Protein AF-A0A3N7I6P5-F1 (afdb_monomer_lite)

Structure (mmCIF, N/CA/C/O backbone):
data_AF-A0A3N7I6P5-F1
#
_entry.id   AF-A0A3N7I6P5-F1
#
loop_
_atom_site.group_PDB
_atom_site.id
_atom_site.type_symbol
_atom_site.label_atom_id
_atom_site.label_alt_id
_atom_site.label_comp_id
_atom_site.label_asym_id
_atom_site.label_entity_id
_atom_site.label_seq_id
_atom_site.pdbx_PDB_ins_code
_atom_site.Cartn_x
_atom_site.Cartn_y
_atom_site.Cartn_z
_atom_site.occupancy
_atom_site.B_iso_or_equiv
_atom_site.auth_seq_id
_atom_site.auth_comp_id
_atom_site.auth_asym_id
_atom_site.auth_atom_id
_atom_site.pdbx_PDB_model_num
ATOM 1 N N . MET A 1 1 ? 6.065 8.715 7.149 1.00 70.94 1 MET A N 1
ATOM 2 C CA . MET A 1 1 ? 5.248 7.678 7.819 1.00 70.94 1 MET A CA 1
ATOM 3 C C . MET A 1 1 ? 5.887 7.146 9.098 1.00 70.94 1 MET A C 1
ATOM 5 O O . MET A 1 1 ? 5.170 6.992 10.070 1.00 70.94 1 MET A O 1
ATOM 9 N N . ILE A 1 2 ? 7.203 6.896 9.148 1.00 83.81 2 ILE A N 1
ATOM 10 C CA . ILE A 1 2 ? 7.851 6.282 10.326 1.00 83.81 2 ILE A CA 1
ATOM 11 C C . ILE A 1 2 ? 7.700 7.146 11.593 1.00 83.81 2 ILE A C 1
ATOM 13 O O . ILE A 1 2 ? 7.157 6.688 12.591 1.00 83.81 2 ILE A O 1
ATOM 17 N N . VAL A 1 3 ? 8.098 8.422 11.540 1.00 85.38 3 VAL A N 1
ATOM 18 C CA . VAL A 1 3 ? 8.010 9.336 12.698 1.00 85.38 3 VAL A CA 1
ATOM 19 C C . VAL A 1 3 ? 6.559 9.571 13.133 1.00 85.38 3 VAL A C 1
ATOM 21 O O . VAL A 1 3 ? 6.252 9.502 14.319 1.00 85.38 3 VAL A O 1
ATOM 24 N N . SER A 1 4 ? 5.648 9.779 12.177 1.00 83.69 4 SER A N 1
ATOM 25 C CA . SER A 1 4 ? 4.220 9.970 12.462 1.00 83.69 4 SER A CA 1
ATOM 26 C C . SER A 1 4 ? 3.558 8.717 13.040 1.00 83.69 4 SER A C 1
ATOM 28 O O . SER A 1 4 ? 2.661 8.844 13.864 1.00 83.69 4 SER A O 1
ATOM 30 N N . TYR A 1 5 ? 4.006 7.519 12.650 1.00 86.31 5 TYR A N 1
ATOM 31 C CA . TYR A 1 5 ? 3.530 6.257 13.212 1.00 86.31 5 TYR A CA 1
ATOM 32 C C . TYR A 1 5 ? 3.916 6.130 14.688 1.00 86.31 5 TYR A C 1
ATOM 34 O O . TYR A 1 5 ? 3.049 5.905 15.526 1.00 86.31 5 TYR A O 1
ATOM 42 N N . PHE A 1 6 ? 5.191 6.349 15.027 1.00 88.75 6 PHE A N 1
ATOM 43 C CA . PHE A 1 6 ? 5.652 6.243 16.415 1.00 88.75 6 PHE A CA 1
ATOM 44 C C . PHE A 1 6 ? 5.011 7.288 17.331 1.00 88.75 6 PHE A C 1
ATOM 46 O O . PHE A 1 6 ? 4.572 6.959 18.432 1.00 88.75 6 PHE A O 1
ATOM 53 N N . LEU A 1 7 ? 4.920 8.539 16.873 1.00 90.00 7 LEU A N 1
ATOM 54 C CA . LEU A 1 7 ? 4.276 9.601 17.643 1.00 90.00 7 LEU A CA 1
ATOM 55 C C . LEU A 1 7 ? 2.763 9.368 17.755 1.00 90.00 7 LEU A C 1
ATOM 57 O O . LEU A 1 7 ? 2.199 9.491 18.838 1.00 90.00 7 LEU A O 1
ATOM 61 N N . GLY A 1 8 ? 2.121 8.970 16.654 1.00 89.19 8 GLY A N 1
ATOM 62 C CA . GLY A 1 8 ? 0.698 8.651 16.607 1.00 89.19 8 GLY A CA 1
ATOM 63 C C . GLY A 1 8 ? 0.337 7.522 17.563 1.00 89.19 8 GLY A C 1
ATOM 64 O O . GLY A 1 8 ? -0.559 7.701 18.375 1.00 89.19 8 GLY A O 1
ATOM 65 N N . GLN A 1 9 ? 1.092 6.420 17.557 1.00 88.19 9 GLN A N 1
ATOM 66 C CA . GLN A 1 9 ? 0.848 5.284 18.449 1.00 88.19 9 GLN A CA 1
ATOM 67 C C . GLN A 1 9 ? 1.022 5.648 19.929 1.00 88.19 9 GLN A C 1
ATOM 69 O O . GLN A 1 9 ? 0.322 5.103 20.780 1.00 88.19 9 GLN A O 1
ATOM 74 N N . LYS A 1 10 ? 1.943 6.573 20.238 1.00 88.75 10 LYS A N 1
ATOM 75 C CA . LYS A 1 10 ? 2.201 7.041 21.606 1.00 88.75 10 LYS A CA 1
ATOM 76 C C . LYS A 1 10 ? 1.021 7.821 22.186 1.00 88.75 10 LYS A C 1
ATOM 78 O O . LYS A 1 10 ? 0.699 7.636 23.353 1.00 88.75 10 LYS A O 1
ATOM 83 N N . PHE A 1 11 ? 0.413 8.705 21.397 1.00 93.69 11 PHE A N 1
ATOM 84 C CA . PHE A 1 11 ? -0.691 9.553 21.862 1.00 93.69 11 PHE A CA 1
ATOM 85 C C . PHE A 1 11 ? -2.074 8.936 21.597 1.00 93.69 11 PHE A C 1
ATOM 87 O O . PHE A 1 11 ? -3.013 9.217 22.333 1.00 93.69 11 PHE A O 1
ATOM 94 N N . TYR A 1 12 ? -2.190 8.069 20.588 1.00 89.00 12 TYR A N 1
ATOM 95 C CA . TYR A 1 12 ? -3.424 7.406 20.168 1.00 89.00 12 TYR A CA 1
ATOM 96 C C . TYR A 1 12 ? -3.120 5.964 19.723 1.00 89.00 12 TYR A C 1
ATOM 98 O O . TYR A 1 12 ? -2.734 5.742 18.570 1.00 89.00 12 TYR A O 1
ATOM 106 N N . PRO A 1 13 ? -3.297 4.957 20.601 1.00 83.88 13 PRO A N 1
ATOM 107 C CA . PRO A 1 13 ? -2.962 3.568 20.301 1.00 83.88 13 PRO A CA 1
ATOM 108 C C . PRO A 1 13 ? -4.024 2.914 19.401 1.00 83.88 13 PRO A C 1
ATOM 110 O O . PRO A 1 13 ? -4.754 2.012 19.805 1.00 83.88 13 PRO A O 1
ATOM 113 N N . VAL A 1 14 ? -4.116 3.377 18.156 1.00 87.62 14 VAL A N 1
ATOM 114 C CA . VAL A 1 14 ? -4.969 2.774 17.130 1.00 87.62 14 VAL A CA 1
ATOM 115 C C . VAL A 1 14 ? -4.327 1.451 16.683 1.00 87.62 14 VAL A C 1
ATOM 117 O O . VAL A 1 14 ? -3.132 1.423 16.377 1.00 87.62 14 VAL A O 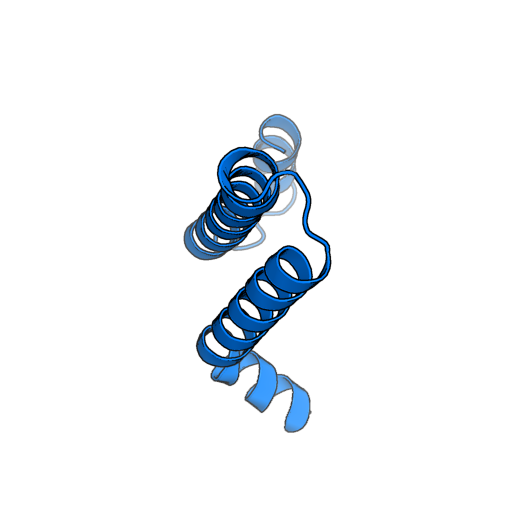1
ATOM 120 N N . PRO A 1 15 ? -5.064 0.329 16.654 1.00 86.62 15 PRO A N 1
ATOM 121 C CA . PRO A 1 15 ? -4.519 -0.958 16.234 1.00 86.62 15 PRO A CA 1
ATOM 122 C C . PRO A 1 15 ? -4.382 -1.017 14.704 1.00 86.62 15 PRO A C 1
ATOM 124 O O . PRO A 1 15 ? -5.309 -1.400 13.991 1.00 86.62 15 PRO A O 1
ATOM 127 N N . TYR A 1 16 ? -3.216 -0.632 14.178 1.00 84.81 16 TYR A N 1
ATOM 128 C CA . TYR A 1 16 ? -2.931 -0.701 12.743 1.00 84.81 16 TYR A CA 1
ATOM 129 C C . TYR A 1 16 ? -2.593 -2.124 12.293 1.00 84.81 16 TYR A C 1
ATOM 131 O O . TYR A 1 16 ? -1.700 -2.779 12.831 1.00 84.81 16 TYR A O 1
ATOM 139 N N . HIS A 1 17 ? -3.215 -2.568 11.202 1.00 90.56 17 HIS A N 1
ATOM 140 C CA . HIS A 1 17 ? -2.821 -3.793 10.507 1.00 90.56 17 HIS A CA 1
ATOM 141 C C . HIS A 1 17 ? -1.590 -3.547 9.621 1.00 90.56 17 HIS A C 1
ATOM 143 O O . HIS A 1 17 ? -1.677 -3.584 8.393 1.00 90.56 17 HIS A O 1
ATOM 149 N N . LEU A 1 18 ? -0.435 -3.295 10.247 1.00 89.25 18 LEU A N 1
ATOM 150 C CA . LEU A 1 18 ? 0.822 -2.963 9.564 1.00 89.25 18 LEU A CA 1
ATOM 151 C C . LEU A 1 18 ? 1.178 -3.934 8.432 1.00 89.25 18 LEU A C 1
ATOM 153 O O . LEU A 1 18 ? 1.590 -3.489 7.366 1.00 89.25 18 LEU A O 1
ATOM 157 N N . GLY A 1 19 ? 0.972 -5.240 8.632 1.00 91.62 19 GLY A N 1
ATOM 158 C CA . GLY A 1 19 ? 1.251 -6.247 7.605 1.00 91.62 19 GLY A CA 1
ATOM 159 C C . GLY A 1 19 ? 0.457 -6.021 6.316 1.00 91.62 19 GLY A C 1
ATOM 160 O O . GLY A 1 19 ? 1.028 -6.066 5.232 1.00 91.62 19 GLY A O 1
ATOM 161 N N . LYS A 1 20 ? -0.837 -5.690 6.423 1.00 92.69 20 LYS A N 1
ATOM 162 C CA . LYS A 1 20 ? -1.679 -5.368 5.260 1.00 92.69 20 LYS A CA 1
ATOM 163 C C . LYS A 1 20 ? -1.231 -4.074 4.585 1.00 92.69 20 LYS A C 1
ATOM 165 O O . LYS A 1 20 ? -1.135 -4.025 3.365 1.00 92.69 20 LYS A O 1
ATOM 170 N N . ILE A 1 21 ? -0.917 -3.047 5.378 1.00 92.00 21 ILE A N 1
ATOM 171 C CA . ILE A 1 21 ? -0.456 -1.748 4.869 1.00 92.00 21 ILE A CA 1
ATOM 172 C C . ILE A 1 21 ? 0.836 -1.919 4.063 1.00 92.00 21 ILE A C 1
ATOM 174 O O . ILE A 1 21 ? 0.913 -1.468 2.921 1.00 92.00 21 ILE A O 1
ATOM 178 N N . LEU A 1 22 ? 1.833 -2.596 4.638 1.00 93.75 22 LEU A N 1
ATOM 179 C CA . LEU A 1 22 ? 3.111 -2.845 3.975 1.00 93.75 22 LEU A CA 1
ATOM 180 C C . LEU A 1 22 ? 2.943 -3.715 2.731 1.00 93.75 22 LEU A C 1
ATOM 182 O O . LEU A 1 22 ? 3.581 -3.443 1.719 1.00 93.75 22 LEU A O 1
ATOM 186 N N . LEU A 1 23 ? 2.062 -4.717 2.780 1.00 95.25 23 LEU A N 1
ATOM 187 C CA . LEU A 1 23 ? 1.788 -5.579 1.638 1.00 95.25 23 LEU A CA 1
ATOM 188 C C . LEU A 1 23 ? 1.160 -4.801 0.475 1.00 95.25 23 LEU A C 1
ATOM 190 O O . LEU A 1 23 ? 1.665 -4.886 -0.640 1.00 95.25 23 LEU A O 1
ATOM 194 N N . TYR A 1 24 ? 0.116 -4.001 0.713 1.00 95.69 24 TYR A N 1
ATOM 195 C CA . TYR A 1 24 ? -0.516 -3.214 -0.354 1.00 95.69 24 TYR A CA 1
ATOM 196 C C . TYR A 1 24 ? 0.415 -2.144 -0.920 1.00 95.69 24 TYR A C 1
ATOM 198 O O . TYR A 1 24 ? 0.440 -1.941 -2.133 1.00 95.69 24 TYR A O 1
ATOM 206 N N . LEU A 1 25 ? 1.205 -1.493 -0.062 1.00 94.94 25 LEU A N 1
ATOM 207 C CA . LEU A 1 25 ? 2.184 -0.499 -0.489 1.00 94.94 25 LEU A CA 1
ATOM 208 C C . LEU A 1 25 ? 3.321 -1.136 -1.300 1.00 94.94 25 LEU A C 1
ATOM 210 O O . LEU A 1 25 ? 3.689 -0.629 -2.353 1.00 94.94 25 LEU A O 1
ATOM 214 N N . GLY A 1 26 ? 3.862 -2.262 -0.834 1.00 96.06 26 GLY A N 1
ATOM 215 C CA . GLY A 1 26 ? 4.912 -2.987 -1.544 1.00 96.06 26 GLY A CA 1
ATOM 216 C C . GLY A 1 26 ? 4.432 -3.509 -2.896 1.00 96.06 26 GLY A C 1
ATOM 217 O O . GLY A 1 26 ? 5.129 -3.355 -3.896 1.00 96.06 26 GLY A O 1
ATOM 218 N N . LEU A 1 27 ? 3.217 -4.064 -2.946 1.00 96.00 27 LEU A N 1
ATOM 219 C CA . LEU A 1 27 ? 2.624 -4.576 -4.180 1.00 96.00 27 LEU A CA 1
ATOM 220 C C . LEU A 1 27 ? 2.369 -3.451 -5.196 1.00 96.00 27 LEU A C 1
ATOM 222 O O . LEU A 1 27 ? 2.677 -3.619 -6.374 1.00 96.00 27 LEU A O 1
ATOM 226 N N . SER A 1 28 ? 1.859 -2.294 -4.755 1.00 95.56 28 SER A N 1
ATOM 227 C CA . SER A 1 28 ? 1.594 -1.160 -5.651 1.00 95.56 28 SER A CA 1
ATOM 228 C C . SER A 1 28 ? 2.880 -0.550 -6.208 1.00 95.56 28 SER A C 1
ATOM 230 O O . SER A 1 28 ? 2.963 -0.289 -7.409 1.00 95.56 28 SER A O 1
ATOM 232 N N . ILE A 1 29 ? 3.915 -0.401 -5.375 1.00 95.69 29 ILE A N 1
ATOM 233 C CA . ILE A 1 29 ? 5.243 0.036 -5.818 1.00 95.69 29 ILE A CA 1
ATOM 234 C C . ILE A 1 29 ? 5.828 -0.983 -6.802 1.00 95.69 29 ILE A C 1
ATOM 23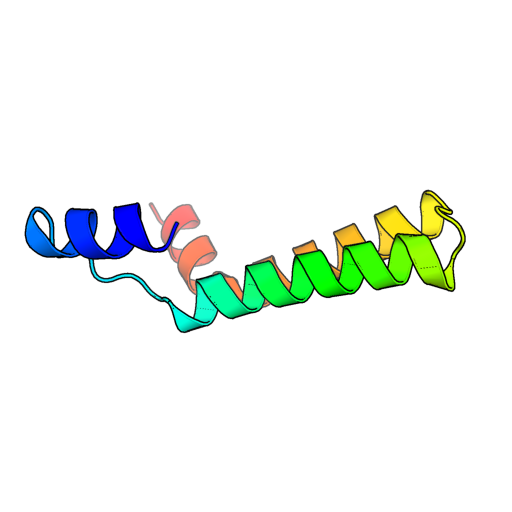6 O O . ILE A 1 29 ? 6.304 -0.595 -7.866 1.00 95.69 29 ILE A O 1
ATOM 240 N N . GLY A 1 30 ? 5.744 -2.279 -6.490 1.00 95.50 30 GLY A N 1
ATOM 241 C CA . GLY A 1 30 ? 6.232 -3.353 -7.354 1.00 95.50 30 GLY A CA 1
ATOM 242 C C . GLY A 1 30 ? 5.573 -3.343 -8.733 1.00 95.50 30 GLY A C 1
ATOM 243 O O . GLY A 1 30 ? 6.271 -3.369 -9.744 1.00 95.50 30 GLY A O 1
ATOM 244 N N . PHE A 1 31 ? 4.246 -3.222 -8.795 1.00 94.62 31 PHE A N 1
ATOM 245 C CA . PHE A 1 31 ? 3.522 -3.096 -10.061 1.00 94.62 31 PHE A CA 1
ATOM 246 C C . PHE A 1 31 ? 3.835 -1.798 -10.805 1.00 94.62 31 PHE A C 1
ATOM 248 O O . PHE A 1 31 ? 3.963 -1.830 -12.026 1.00 94.62 31 PHE A O 1
ATOM 255 N N . SER A 1 32 ? 4.019 -0.677 -10.104 1.00 92.06 32 SER A N 1
ATOM 256 C CA . SER A 1 32 ? 4.419 0.587 -10.731 1.00 92.06 32 SER A CA 1
ATOM 257 C C . SER A 1 32 ? 5.807 0.486 -11.369 1.00 92.06 32 SER A C 1
ATOM 259 O O . SER A 1 32 ? 5.993 0.899 -12.513 1.00 92.06 32 SER A O 1
ATOM 261 N N . ILE A 1 33 ? 6.776 -0.099 -10.657 1.00 93.69 33 ILE A N 1
ATOM 262 C CA . ILE A 1 33 ? 8.129 -0.344 -11.173 1.00 93.69 33 ILE A CA 1
ATOM 263 C C . ILE A 1 33 ? 8.051 -1.288 -12.375 1.00 93.69 33 ILE A C 1
ATOM 265 O O . ILE A 1 33 ? 8.586 -0.977 -13.436 1.00 93.69 33 ILE A O 1
ATOM 269 N N . LEU A 1 34 ? 7.339 -2.408 -12.250 1.00 92.00 34 LEU A N 1
ATOM 270 C CA . LEU A 1 34 ? 7.225 -3.380 -13.332 1.00 92.00 34 LEU A CA 1
ATOM 271 C C . LEU A 1 34 ? 6.570 -2.761 -14.575 1.00 92.00 34 LEU A C 1
ATOM 273 O O . LEU A 1 34 ? 7.088 -2.901 -15.679 1.00 92.00 34 LEU A O 1
ATOM 277 N N . SER A 1 35 ? 5.484 -2.008 -14.398 1.00 91.25 35 SER A N 1
ATOM 278 C CA . SER A 1 35 ? 4.789 -1.322 -15.488 1.00 91.25 35 SER A CA 1
ATOM 279 C C . SER A 1 35 ? 5.673 -0.294 -16.195 1.00 91.25 35 SER A C 1
ATOM 281 O O . SER A 1 35 ? 5.630 -0.192 -17.420 1.00 91.25 35 SER A O 1
ATOM 283 N N . TYR A 1 36 ? 6.448 0.495 -15.449 1.00 89.38 36 TYR A N 1
ATOM 284 C CA . TYR A 1 36 ? 7.242 1.571 -16.034 1.00 89.38 36 TYR A CA 1
ATOM 285 C C . TYR A 1 36 ? 8.529 1.048 -16.682 1.00 89.38 36 TYR A C 1
ATOM 287 O O . TYR A 1 36 ? 8.822 1.390 -17.825 1.00 89.38 36 TYR A O 1
ATOM 295 N N . TYR A 1 37 ? 9.264 0.176 -15.986 1.00 91.69 37 TYR A N 1
ATOM 296 C CA . TYR A 1 37 ? 10.574 -0.296 -16.437 1.00 91.69 37 TYR A CA 1
ATOM 297 C C . TYR A 1 37 ? 10.498 -1.472 -17.419 1.00 91.69 37 TYR A C 1
ATOM 299 O O . TYR A 1 37 ? 11.282 -1.500 -18.361 1.00 91.69 37 TYR A O 1
ATOM 307 N N . ALA A 1 38 ? 9.572 -2.426 -17.250 1.00 89.75 38 ALA A N 1
ATOM 308 C CA . ALA A 1 38 ? 9.489 -3.585 -18.150 1.00 89.75 38 ALA A CA 1
ATOM 309 C C . ALA A 1 38 ? 8.648 -3.315 -19.409 1.00 89.75 38 ALA A C 1
ATOM 311 O O . ALA A 1 38 ? 8.890 -3.925 -20.447 1.00 89.75 38 ALA A O 1
ATOM 312 N N . PHE A 1 39 ? 7.680 -2.395 -19.335 1.00 89.56 39 PHE A N 1
ATOM 313 C CA . PHE A 1 39 ? 6.740 -2.116 -20.430 1.00 89.56 39 PHE A CA 1
ATOM 314 C C . PHE A 1 39 ? 6.823 -0.681 -20.961 1.00 89.56 39 PHE A C 1
ATOM 316 O O . PHE A 1 39 ? 5.899 -0.227 -21.637 1.00 89.56 39 PHE A O 1
ATOM 323 N N . ALA A 1 40 ? 7.913 0.033 -20.653 1.00 85.19 40 ALA A N 1
ATOM 324 C CA . ALA A 1 40 ? 8.213 1.384 -21.140 1.00 85.19 40 ALA A CA 1
ATOM 325 C C . ALA A 1 40 ? 7.061 2.396 -20.956 1.00 85.19 40 ALA A C 1
ATOM 327 O O . ALA A 1 40 ? 6.859 3.283 -21.783 1.00 85.19 40 ALA A O 1
ATOM 328 N N . GLY A 1 41 ? 6.267 2.246 -19.890 1.00 79.38 41 GLY A N 1
ATOM 329 C CA . GLY A 1 41 ? 5.127 3.125 -19.623 1.00 79.38 41 GLY A CA 1
ATOM 330 C C . GLY A 1 41 ? 3.904 2.887 -20.517 1.00 79.38 41 GLY A C 1
ATOM 331 O O . GLY A 1 41 ? 3.062 3.776 -20.633 1.00 79.38 41 GLY A O 1
ATOM 332 N N . ASN A 1 42 ? 3.765 1.708 -21.138 1.00 90.19 42 ASN A N 1
ATOM 333 C CA . ASN A 1 42 ? 2.564 1.362 -21.897 1.00 90.19 42 ASN A CA 1
ATOM 334 C C . ASN A 1 42 ? 1.315 1.426 -21.001 1.00 90.19 42 ASN A C 1
ATOM 336 O O . ASN A 1 42 ? 1.118 0.604 -20.101 1.00 90.19 42 ASN A O 1
ATOM 340 N N . LEU A 1 43 ? 0.448 2.398 -21.293 1.00 88.94 43 LEU A N 1
ATOM 341 C CA . LEU A 1 43 ? -0.742 2.693 -20.502 1.00 88.94 43 LEU A CA 1
ATOM 342 C C . LEU A 1 43 ? -1.725 1.521 -20.445 1.00 88.94 43 LEU A C 1
ATOM 344 O O . LEU A 1 43 ? -2.350 1.319 -19.408 1.00 88.94 43 LEU A O 1
ATOM 348 N N . LEU A 1 44 ? -1.860 0.726 -21.511 1.00 92.88 44 LEU A N 1
ATOM 349 C CA . LEU A 1 44 ? -2.769 -0.427 -21.518 1.00 92.88 44 LEU A CA 1
ATOM 350 C C . LEU A 1 44 ? -2.319 -1.486 -20.508 1.00 92.88 44 LEU A C 1
ATOM 352 O O . LEU A 1 44 ? -3.127 -1.993 -19.731 1.00 92.88 44 LEU A O 1
ATOM 356 N N . ILE A 1 45 ? -1.018 -1.772 -20.473 1.00 92.12 45 ILE A N 1
ATOM 357 C CA . ILE A 1 45 ? -0.440 -2.770 -19.568 1.00 92.12 45 ILE A CA 1
ATOM 358 C C . ILE A 1 45 ? -0.448 -2.251 -18.124 1.00 92.12 45 ILE A C 1
ATOM 360 O O . ILE A 1 45 ? -0.809 -2.990 -17.209 1.00 92.12 45 ILE A O 1
ATOM 364 N N . GLY A 1 46 ? -0.150 -0.964 -17.921 1.00 92.12 46 GLY A N 1
ATOM 365 C CA . GLY A 1 46 ? -0.254 -0.323 -16.608 1.00 92.12 46 GLY A CA 1
ATOM 366 C C . GLY A 1 46 ? -1.674 -0.344 -16.039 1.00 92.12 46 GLY A C 1
ATOM 367 O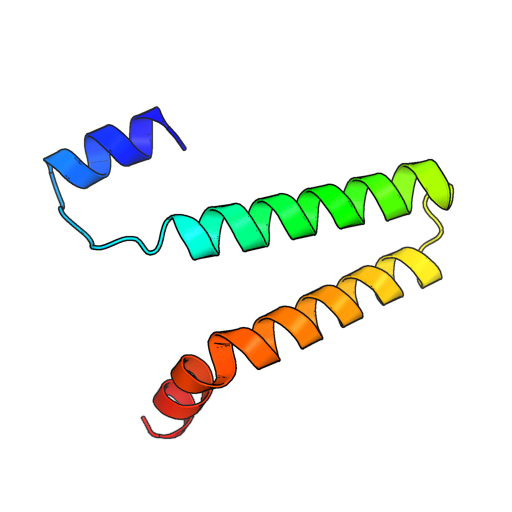 O . GLY A 1 46 ? -1.865 -0.692 -14.874 1.00 92.12 46 GLY A O 1
ATOM 368 N N . ASN A 1 47 ? -2.689 -0.069 -16.867 1.00 93.94 47 ASN A N 1
ATOM 369 C CA . ASN A 1 47 ? -4.092 -0.221 -16.466 1.00 93.94 47 ASN A CA 1
ATOM 370 C C . ASN A 1 47 ? -4.438 -1.686 -16.151 1.00 93.94 47 ASN A C 1
ATOM 372 O O . ASN A 1 47 ? -5.174 -1.947 -15.202 1.00 93.94 47 ASN A O 1
ATOM 376 N N . GLY A 1 48 ? -3.861 -2.647 -16.879 1.00 95.44 48 GLY A N 1
ATOM 377 C CA . GLY A 1 48 ? -3.965 -4.070 -16.550 1.00 95.44 48 GLY A CA 1
ATOM 378 C C . GLY A 1 48 ? -3.449 -4.387 -15.142 1.00 95.44 48 GLY A C 1
ATOM 379 O O . GLY A 1 48 ? -4.167 -4.992 -14.346 1.00 95.44 48 GLY A O 1
ATOM 380 N N . PHE A 1 49 ? -2.248 -3.917 -14.789 1.00 94.56 49 PHE A N 1
ATOM 381 C CA . PHE A 1 49 ? -1.704 -4.075 -13.434 1.00 94.56 49 PHE A CA 1
ATOM 382 C C . PHE A 1 49 ? -2.563 -3.397 -12.365 1.00 94.56 49 PHE A C 1
ATOM 384 O O . PHE A 1 49 ? -2.745 -3.953 -11.281 1.00 94.56 49 PHE A O 1
ATOM 391 N N . LEU A 1 50 ? -3.134 -2.233 -12.675 1.00 94.44 50 LEU A N 1
ATOM 392 C CA . LEU A 1 50 ? -4.060 -1.537 -11.785 1.00 94.44 50 LEU A CA 1
ATOM 393 C C . LEU A 1 50 ? -5.327 -2.368 -11.531 1.00 94.44 50 LEU A C 1
ATOM 395 O O . LEU A 1 50 ? -5.739 -2.516 -10.380 1.00 94.44 50 LEU A O 1
ATOM 399 N N . LEU A 1 51 ? -5.924 -2.956 -12.570 1.00 96.69 51 LEU A N 1
ATOM 400 C CA . LEU A 1 51 ? -7.094 -3.827 -12.423 1.00 96.69 51 LEU A CA 1
ATOM 401 C C . LEU A 1 51 ? -6.770 -5.089 -11.615 1.00 96.69 51 LEU A C 1
ATOM 403 O O . LEU A 1 51 ? -7.554 -5.475 -10.748 1.00 96.69 51 LEU A O 1
ATOM 407 N N . ILE A 1 52 ? -5.603 -5.699 -11.845 1.00 96.50 52 ILE A N 1
ATOM 408 C CA . ILE A 1 52 ? -5.127 -6.850 -11.063 1.00 96.50 52 ILE A CA 1
ATOM 409 C C . ILE A 1 52 ? -4.967 -6.464 -9.588 1.00 96.50 52 ILE A C 1
ATOM 411 O O . ILE A 1 52 ? -5.428 -7.190 -8.705 1.00 96.50 52 ILE A O 1
ATOM 415 N N . PHE A 1 53 ? -4.364 -5.306 -9.310 1.00 96.50 53 PHE A N 1
ATOM 416 C CA . PHE A 1 53 ? -4.223 -4.782 -7.955 1.00 96.50 53 PHE A CA 1
ATOM 417 C C . PHE A 1 53 ? -5.582 -4.576 -7.277 1.00 96.50 53 PHE A C 1
ATOM 419 O O . PHE A 1 53 ? -5.783 -5.022 -6.148 1.00 96.50 53 PHE A O 1
ATOM 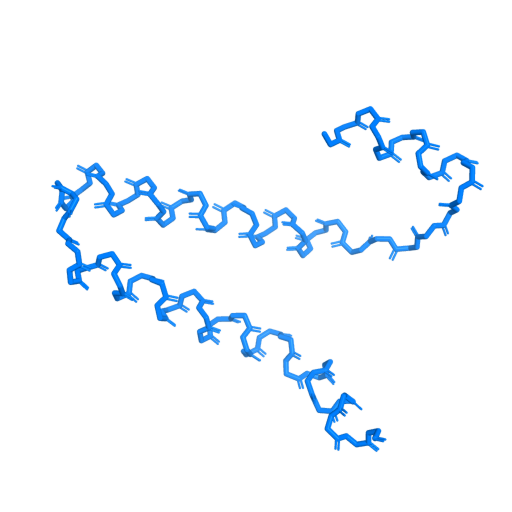426 N N . LEU A 1 54 ? -6.541 -3.960 -7.972 1.00 96.25 54 LEU A N 1
ATOM 427 C CA . LEU A 1 54 ? -7.893 -3.756 -7.449 1.00 96.25 54 LEU A CA 1
ATOM 428 C C . LEU A 1 54 ? -8.605 -5.080 -7.162 1.00 96.25 54 LEU A C 1
ATOM 430 O O . LEU A 1 54 ? -9.175 -5.240 -6.083 1.00 96.25 54 LEU A O 1
ATOM 434 N N . ALA A 1 55 ? -8.545 -6.043 -8.084 1.00 96.44 55 ALA A N 1
ATOM 435 C CA . ALA A 1 55 ? -9.133 -7.365 -7.886 1.00 96.44 55 ALA A CA 1
ATOM 436 C C . ALA A 1 55 ? -8.531 -8.068 -6.657 1.00 96.44 55 ALA A C 1
ATOM 438 O O . ALA A 1 55 ? -9.260 -8.622 -5.830 1.00 96.44 55 ALA A O 1
ATOM 439 N N . PHE A 1 56 ? -7.208 -7.979 -6.491 1.00 96.25 56 PHE A N 1
ATOM 440 C CA . PHE A 1 56 ? -6.505 -8.503 -5.326 1.00 96.25 56 PHE A CA 1
ATOM 441 C C . PHE A 1 56 ? -6.967 -7.841 -4.017 1.00 96.25 56 PHE A C 1
ATOM 443 O O . PHE A 1 56 ? -7.231 -8.542 -3.037 1.00 96.25 56 PHE A O 1
ATOM 450 N N . VAL A 1 57 ? -7.109 -6.511 -3.989 1.00 95.56 57 VAL A N 1
ATOM 451 C CA . VAL A 1 57 ? -7.592 -5.777 -2.806 1.00 95.56 57 VAL A CA 1
ATOM 452 C C . VAL A 1 57 ? -9.030 -6.168 -2.467 1.00 95.56 57 VAL A C 1
ATOM 454 O O . VAL A 1 57 ? -9.315 -6.496 -1.316 1.00 95.56 57 VAL A O 1
ATOM 457 N N . ILE A 1 58 ? -9.927 -6.207 -3.458 1.00 94.88 58 ILE A N 1
ATOM 458 C CA . ILE A 1 58 ? -11.333 -6.594 -3.261 1.00 94.88 58 ILE A CA 1
ATOM 459 C C . ILE A 1 58 ? -11.430 -8.013 -2.689 1.00 94.88 58 ILE A C 1
ATOM 461 O O . ILE A 1 58 ? -12.215 -8.259 -1.773 1.00 94.88 58 ILE A O 1
ATOM 465 N N . TYR A 1 59 ? -10.616 -8.946 -3.187 1.00 94.81 59 TYR A N 1
ATOM 466 C CA . TYR A 1 59 ? -10.604 -10.324 -2.699 1.00 94.81 59 TYR A CA 1
ATOM 467 C C . TYR A 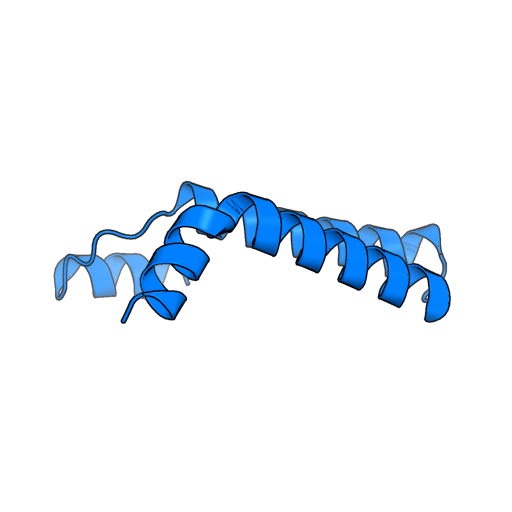1 59 ? -10.108 -10.445 -1.246 1.00 94.81 59 TYR A C 1
ATOM 469 O O . TYR A 1 59 ? -10.706 -11.178 -0.446 1.00 94.81 59 TYR A O 1
ATOM 477 N N . ASN A 1 60 ? -9.042 -9.718 -0.889 1.00 94.69 60 ASN A N 1
ATOM 478 C CA . ASN A 1 60 ? -8.463 -9.741 0.458 1.00 94.69 60 ASN A CA 1
ATOM 479 C C . ASN A 1 60 ? -9.327 -9.007 1.491 1.00 94.69 60 ASN A C 1
ATOM 481 O O . ASN A 1 60 ? -9.451 -9.464 2.627 1.00 94.69 60 ASN A O 1
ATOM 485 N N . GLU A 1 61 ? -9.965 -7.904 1.100 1.00 94.88 61 GLU A N 1
ATOM 486 C CA . GLU A 1 61 ? -10.812 -7.097 1.984 1.00 94.88 61 GLU A CA 1
ATOM 487 C C . GLU A 1 61 ? -12.303 -7.436 1.870 1.00 94.88 61 GLU A C 1
ATOM 489 O O . GLU A 1 61 ? -13.147 -6.734 2.426 1.00 94.88 61 GLU A O 1
ATOM 494 N N . ARG A 1 62 ? -12.659 -8.546 1.210 1.00 92.62 62 ARG A N 1
ATOM 495 C CA . ARG A 1 62 ? -14.056 -8.963 1.006 1.00 92.62 62 ARG A CA 1
ATOM 496 C C . ARG A 1 62 ? -14.883 -8.990 2.293 1.00 92.62 62 ARG A C 1
ATOM 498 O O . ARG A 1 62 ? -16.068 -8.686 2.253 1.00 92.62 62 ARG A O 1
ATOM 505 N N . GLU A 1 63 ? -14.289 -9.353 3.430 1.00 90.94 63 GLU A N 1
ATOM 506 C CA . GLU A 1 63 ? -15.001 -9.425 4.711 1.00 90.94 63 GLU A CA 1
ATOM 507 C C . GLU A 1 63 ? -15.299 -8.025 5.265 1.00 90.94 63 GLU A C 1
ATOM 509 O O . GLU A 1 63 ? -16.395 -7.777 5.767 1.00 90.94 63 GLU A O 1
ATOM 514 N N . VAL A 1 64 ? -14.373 -7.078 5.083 1.00 90.25 64 VAL A N 1
ATOM 515 C CA . VAL A 1 64 ? -14.586 -5.660 5.403 1.00 90.25 64 VAL A CA 1
ATOM 516 C C . VAL A 1 64 ? -15.651 -5.068 4.479 1.00 90.25 64 VAL A C 1
ATOM 518 O O . VAL A 1 64 ? -16.585 -4.425 4.952 1.00 90.25 64 VAL A O 1
ATOM 521 N N . LEU A 1 65 ? -15.579 -5.359 3.177 1.00 90.00 65 LEU A N 1
ATOM 522 C CA . LEU A 1 65 ? -16.565 -4.916 2.185 1.00 90.00 65 LEU A CA 1
ATOM 523 C C . LEU A 1 65 ? -17.965 -5.484 2.465 1.00 90.00 65 LEU A C 1
ATOM 525 O O . LEU A 1 65 ? -18.960 -4.766 2.379 1.00 90.00 65 LEU A O 1
ATOM 529 N N . LYS A 1 66 ? -18.063 -6.760 2.861 1.00 90.38 66 LYS A N 1
ATOM 530 C CA . LYS A 1 66 ? -19.327 -7.376 3.294 1.00 90.38 66 LYS A CA 1
ATOM 531 C C . LYS A 1 66 ? -19.891 -6.693 4.537 1.00 90.38 66 LYS A C 1
ATOM 533 O O . LYS A 1 66 ? -21.105 -6.520 4.607 1.00 90.38 66 LYS A O 1
ATOM 538 N N . LYS A 1 67 ? -19.035 -6.323 5.497 1.00 90.88 67 LYS A N 1
ATOM 539 C CA . LYS A 1 67 ? -19.440 -5.610 6.715 1.00 90.88 67 LYS A CA 1
ATOM 540 C C . LYS A 1 67 ? -19.954 -4.204 6.397 1.00 90.88 67 LYS A C 1
ATOM 542 O O . LYS A 1 67 ? -20.981 -3.824 6.939 1.00 90.88 67 LYS A O 1
ATOM 547 N N . LEU A 1 68 ? -19.300 -3.491 5.476 1.00 88.56 68 LEU A N 1
ATOM 548 C CA . LEU A 1 68 ? -19.748 -2.182 4.985 1.00 88.56 68 LEU A CA 1
ATOM 549 C C . LEU A 1 68 ? -21.102 -2.260 4.269 1.00 88.56 68 LEU A C 1
ATOM 551 O O . LEU A 1 68 ? -21.953 -1.421 4.511 1.00 88.56 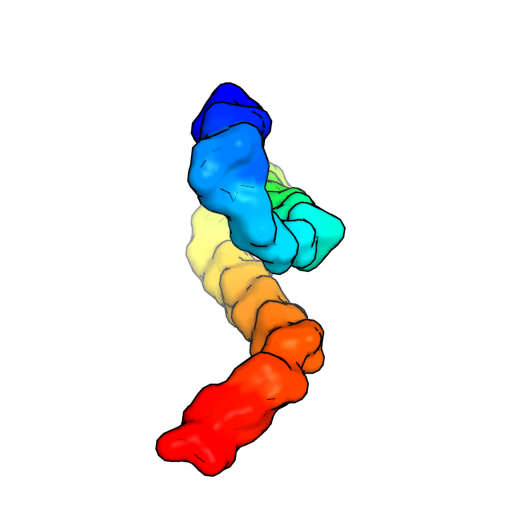68 LEU A O 1
ATOM 555 N N . ARG A 1 69 ? -21.333 -3.283 3.434 1.00 84.12 69 ARG A N 1
ATOM 556 C CA . ARG A 1 69 ? -22.614 -3.473 2.723 1.00 84.12 69 ARG A CA 1
ATOM 557 C C . ARG A 1 69 ? -23.784 -3.854 3.641 1.00 84.12 69 ARG A C 1
ATOM 559 O O . ARG A 1 69 ? -24.933 -3.693 3.253 1.00 84.12 69 ARG A O 1
ATOM 566 N N . LYS A 1 70 ? -23.500 -4.466 4.795 1.00 65.62 70 LYS A N 1
ATOM 567 C CA . LYS A 1 70 ? -24.514 -4.861 5.789 1.00 65.62 70 LYS A CA 1
ATOM 568 C C . LYS A 1 70 ? -24.831 -3.753 6.803 1.00 65.62 70 LYS A C 1
ATOM 570 O O . LYS A 1 70 ? -25.724 -3.967 7.619 1.00 65.62 70 LYS A O 1
ATOM 575 N N . SER A 1 71 ? -24.077 -2.654 6.781 1.00 52.28 71 SER A N 1
ATOM 576 C CA . SER A 1 71 ? -24.378 -1.424 7.517 1.00 52.28 71 SER A CA 1
ATOM 577 C C . SER A 1 71 ? -25.328 -0.543 6.720 1.00 52.28 71 SER A C 1
ATOM 579 O O . SER A 1 71 ? -25.937 0.319 7.385 1.00 52.28 71 SER A O 1
#

Foldseek 3Di:
DVVCVVVCCVVPVDDDPVVVVCVLVVLVVVLVCCCCPVVVVPVVVSVVSVVVSVVVCCVVCVVVVVVVVVD

Secondary structure (DSSP, 8-state):
-HHHHHHHHHHS-----HHHHHHHHHHHHHHHHIIIIISTT-HHHHHHHHHHHHHHHHHHSHHHHHHHHT-

Sequence (71 aa):
MIVSYFLGQKFYPVPYHLGKILLYLGLSIGFSILSYYAFAGNLLIGNGFLLIFLAFVIYNEREVLKKLRKS

Radius of gyration: 16.05 Å; chains: 1; bounding box: 35×20×44 Å

pLDDT: mean 90.25, std 7.1, range [52.28, 96.69]